Protein AF-A0A967ZRC2-F1 (afdb_monomer_lite)

Sequence (104 aa):
MSTTETRVVEANGRRYAWPDRPLVVVCIDGSEPGYEGSDGGGYMDRAIEAGVMPWLAGARSRGTWRVADCVVPTFTNPNNLSIVTGAPPAVHGICGNFFYDPET

Secondary structure (DSSP, 8-state):
-------EEEETTEEEEPPSS-------TT-PPP-TT-SS--HHHHHHHTTS-HHHHHHHHHS-----PPPSS--HHHHHHHHHHTS-HHHH--SSS----TT-

Foldseek 3Di:
DDDPPQDWDDAPNDIDTDDPDDDDDDDDPPQDCDDPPPPPDHPPVVCVVVVNCVVVVVCVVVHDDDDDDADPVSDPFQRVCCVVRVHGCVRVVPRDDDDDDPVD

Radius of gyration: 18.54 Å; chains: 1; bounding box: 47×40×50 Å

pLDDT: mean 92.47, std 10.26, range [45.16, 98.56]

Structure (mmCIF, N/CA/C/O backbone):
data_AF-A0A967ZRC2-F1
#
_entry.id   AF-A0A967ZRC2-F1
#
loop_
_atom_site.group_PDB
_atom_site.id
_atom_site.type_symbol
_atom_site.label_atom_id
_atom_site.label_alt_id
_atom_site.label_comp_id
_atom_site.label_asym_id
_atom_site.label_entity_id
_atom_site.label_seq_id
_atom_site.pdbx_PDB_ins_code
_atom_site.Cartn_x
_atom_site.Cartn_y
_atom_site.Cartn_z
_atom_site.occupancy
_atom_site.B_iso_or_equiv
_atom_site.auth_seq_id
_atom_site.auth_comp_id
_atom_site.auth_asym_id
_atom_site.auth_atom_id
_atom_site.pdbx_PDB_model_num
ATOM 1 N N . MET A 1 1 ? -32.484 -24.569 -4.415 1.00 45.16 1 MET A N 1
ATOM 2 C CA . MET A 1 1 ? -31.359 -23.682 -4.777 1.00 45.16 1 MET A CA 1
ATOM 3 C C . MET A 1 1 ? -30.925 -22.982 -3.504 1.00 45.16 1 MET A C 1
ATOM 5 O O . MET A 1 1 ? -31.701 -22.199 -2.981 1.00 45.16 1 MET A O 1
ATOM 9 N N . SER A 1 2 ? -29.777 -23.360 -2.941 1.00 47.59 2 SER A N 1
ATOM 10 C CA . SER A 1 2 ? -29.245 -22.711 -1.738 1.00 47.59 2 SER A CA 1
ATOM 11 C C . SER A 1 2 ? -28.600 -21.401 -2.169 1.00 47.59 2 SER A C 1
ATOM 13 O O . SER A 1 2 ? -27.622 -21.421 -2.910 1.00 47.59 2 SER A O 1
ATOM 15 N N . THR A 1 3 ? -29.170 -20.270 -1.771 1.00 51.78 3 THR A N 1
ATOM 16 C CA . THR A 1 3 ? -28.526 -18.963 -1.901 1.00 51.78 3 THR A CA 1
ATOM 17 C C . THR A 1 3 ? -27.328 -18.952 -0.963 1.00 51.78 3 THR A C 1
ATOM 19 O O . THR A 1 3 ? -27.502 -18.920 0.253 1.00 51.78 3 THR A O 1
ATOM 22 N N . THR A 1 4 ? -26.116 -19.052 -1.500 1.00 63.19 4 THR A N 1
ATOM 23 C CA . THR A 1 4 ? -24.904 -18.836 -0.708 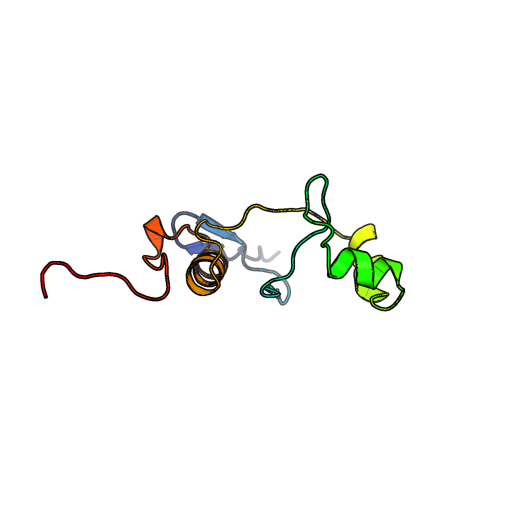1.00 63.19 4 THR A CA 1
ATOM 24 C C . THR A 1 4 ? -24.921 -17.379 -0.262 1.00 63.19 4 THR A C 1
ATOM 26 O O . THR A 1 4 ? -24.761 -16.484 -1.090 1.00 63.19 4 THR A O 1
ATOM 29 N N . GLU A 1 5 ? -25.191 -17.125 1.019 1.00 67.00 5 GLU A N 1
ATOM 30 C CA . GLU A 1 5 ? -25.055 -15.784 1.584 1.00 67.00 5 GLU A CA 1
ATOM 31 C C . GLU A 1 5 ? -23.628 -15.295 1.336 1.00 67.00 5 GLU A C 1
ATOM 33 O O . GLU A 1 5 ? -22.651 -15.922 1.753 1.00 67.00 5 GLU A O 1
ATOM 38 N N . THR A 1 6 ? -23.502 -14.177 0.623 1.00 76.19 6 THR A N 1
ATOM 39 C CA . THR A 1 6 ? -22.214 -13.522 0.428 1.00 76.19 6 THR A CA 1
ATOM 40 C C . THR A 1 6 ? -21.762 -12.982 1.775 1.00 76.19 6 THR A C 1
ATOM 42 O O . THR A 1 6 ? -22.268 -11.970 2.259 1.00 76.19 6 THR A O 1
ATOM 45 N N . ARG A 1 7 ? -20.814 -13.678 2.405 1.00 92.00 7 ARG A N 1
ATOM 46 C CA . ARG A 1 7 ? -20.205 -13.231 3.655 1.00 92.00 7 ARG A CA 1
ATOM 47 C C . ARG A 1 7 ? -19.537 -11.873 3.426 1.00 92.00 7 ARG A C 1
ATOM 49 O O . ARG A 1 7 ? -18.817 -11.678 2.450 1.00 92.00 7 ARG A O 1
ATOM 56 N N . VAL A 1 8 ? -19.772 -10.933 4.335 1.00 95.75 8 VAL A N 1
ATOM 57 C CA . VAL A 1 8 ? -19.173 -9.592 4.315 1.00 95.75 8 VAL A CA 1
ATOM 58 C C . VAL A 1 8 ? -18.354 -9.404 5.586 1.00 95.75 8 VAL A C 1
ATOM 60 O O . VAL A 1 8 ? -18.731 -9.892 6.651 1.00 95.75 8 VAL A O 1
ATOM 63 N N . VAL A 1 9 ? -17.228 -8.707 5.468 1.00 96.25 9 VAL A N 1
ATOM 64 C CA . VAL A 1 9 ? -16.417 -8.235 6.595 1.00 96.25 9 VAL A CA 1
ATOM 65 C C . VAL A 1 9 ? -16.483 -6.717 6.616 1.00 96.25 9 VAL A C 1
ATOM 67 O O . VAL A 1 9 ? -16.257 -6.078 5.590 1.00 96.25 9 VAL A O 1
ATOM 70 N N . GLU A 1 10 ? -16.782 -6.135 7.771 1.00 97.69 10 GLU A N 1
ATOM 71 C CA . GLU A 1 10 ? -16.747 -4.685 7.963 1.00 97.69 10 GLU A CA 1
ATOM 72 C C . GLU A 1 10 ? -15.548 -4.316 8.836 1.00 97.69 10 GLU A C 1
ATOM 74 O O . GLU A 1 10 ? -15.356 -4.890 9.907 1.00 97.69 10 GLU A O 1
ATOM 79 N N . ALA A 1 11 ? -14.723 -3.379 8.372 1.00 97.50 11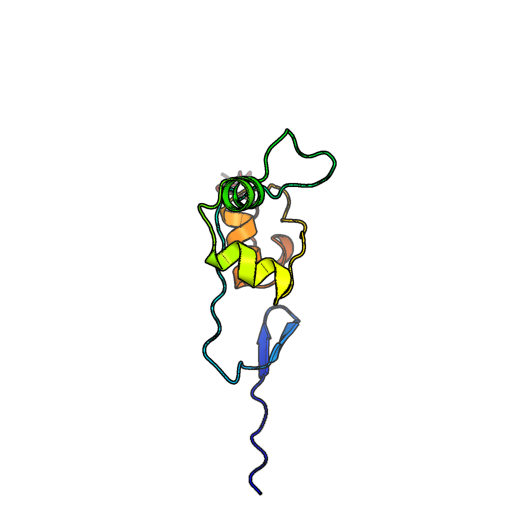 ALA A N 1
ATOM 80 C CA . ALA A 1 11 ? -13.573 -2.872 9.117 1.00 97.50 11 ALA A CA 1
ATOM 81 C C . ALA A 1 11 ? -13.278 -1.424 8.712 1.00 97.50 11 ALA A C 1
ATOM 83 O O . ALA A 1 11 ? -13.294 -1.096 7.526 1.00 97.50 11 ALA A O 1
ATOM 84 N N . ASN A 1 12 ? -13.009 -0.556 9.694 1.00 98.06 12 ASN A N 1
ATOM 85 C CA . ASN A 1 12 ? -12.645 0.856 9.492 1.00 98.06 12 ASN A CA 1
ATOM 86 C C . ASN A 1 12 ? -13.602 1.626 8.559 1.00 98.06 12 ASN A C 1
ATOM 88 O O . ASN A 1 12 ? -13.172 2.374 7.684 1.00 98.06 12 ASN A O 1
ATOM 92 N N . GLY A 1 13 ? -14.914 1.401 8.711 1.00 97.31 13 GLY A N 1
ATOM 93 C CA . GLY A 1 13 ? -15.948 2.048 7.892 1.00 97.31 13 GLY A CA 1
ATOM 94 C C . GLY A 1 13 ? -16.033 1.537 6.448 1.00 97.31 13 GLY A C 1
ATOM 95 O O . GLY A 1 13 ? -16.714 2.144 5.624 1.00 97.31 13 GLY A O 1
ATOM 96 N N . ARG A 1 14 ? -15.355 0.429 6.123 1.00 98.00 14 ARG A N 1
ATOM 97 C CA . ARG A 1 14 ? -15.346 -0.196 4.795 1.00 98.00 14 ARG A CA 1
ATOM 98 C C . ARG A 1 14 ? -15.960 -1.590 4.855 1.00 98.00 14 ARG A C 1
ATOM 100 O O . ARG A 1 14 ? -15.746 -2.332 5.811 1.00 98.00 14 ARG A O 1
ATOM 107 N N . ARG A 1 15 ? -16.699 -1.949 3.802 1.00 97.62 15 ARG A N 1
ATOM 108 C CA . ARG A 1 15 ? -17.284 -3.282 3.603 1.00 97.62 15 ARG A CA 1
ATOM 109 C C . ARG A 1 15 ? -16.460 -4.050 2.577 1.00 97.62 15 ARG A C 1
ATOM 111 O O . ARG A 1 15 ? -16.270 -3.571 1.461 1.00 97.62 15 ARG A O 1
ATOM 118 N N . TYR A 1 16 ? -16.008 -5.241 2.942 1.00 97.00 16 TYR A N 1
ATOM 119 C CA . TYR A 1 16 ? -15.228 -6.141 2.100 1.00 97.00 16 TYR A CA 1
ATOM 120 C C . TYR A 1 16 ? -16.040 -7.405 1.829 1.00 97.00 16 TYR A C 1
ATOM 122 O O . TYR A 1 16 ? -16.511 -8.060 2.761 1.00 97.00 16 TYR A O 1
ATOM 130 N N . ALA A 1 17 ? -16.211 -7.756 0.556 1.00 96.50 17 ALA A N 1
ATOM 131 C CA . ALA A 1 17 ? -16.785 -9.045 0.192 1.00 96.50 17 ALA A CA 1
ATOM 132 C C . ALA A 1 17 ? -15.801 -10.160 0.564 1.00 96.50 17 ALA A C 1
ATOM 134 O O . ALA A 1 17 ? -14.606 -10.060 0.273 1.00 96.50 17 ALA A 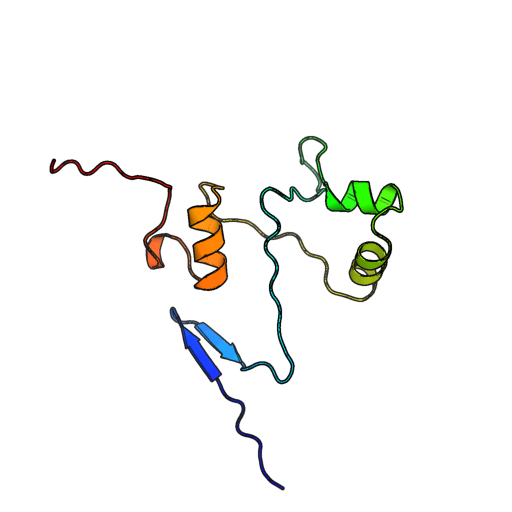O 1
ATOM 135 N N . TRP A 1 18 ? -16.295 -11.216 1.208 1.00 95.50 18 TRP A N 1
ATOM 136 C CA . TRP A 1 18 ? -15.482 -12.395 1.466 1.00 95.50 18 TRP A CA 1
ATOM 137 C C . TRP A 1 18 ? -15.074 -13.033 0.132 1.00 95.50 18 TRP A C 1
ATOM 139 O O . TRP A 1 18 ? -15.925 -13.187 -0.743 1.00 95.50 18 TRP A O 1
ATOM 149 N N . PRO A 1 19 ? -13.795 -13.390 -0.061 1.00 95.06 19 PRO A N 1
ATOM 150 C CA . PRO A 1 19 ? -13.351 -13.917 -1.340 1.00 95.06 19 PRO A CA 1
ATOM 151 C C . PRO A 1 19 ? -13.793 -15.381 -1.520 1.00 95.06 19 PRO A C 1
ATOM 153 O O . PRO A 1 19 ? -13.607 -16.209 -0.631 1.00 95.06 19 PRO A O 1
ATOM 156 N N . ASP A 1 20 ? -14.310 -15.723 -2.704 1.00 93.88 20 ASP A N 1
ATOM 157 C CA . ASP A 1 20 ? -14.740 -17.096 -3.056 1.00 93.88 20 ASP A CA 1
ATOM 158 C C . ASP A 1 20 ? -13.569 -18.056 -3.349 1.00 93.88 20 ASP A C 1
ATOM 160 O O . ASP A 1 20 ? -13.749 -19.248 -3.594 1.00 93.88 20 ASP A O 1
ATOM 164 N N . ARG A 1 21 ? -12.344 -17.528 -3.356 1.00 96.06 21 ARG A N 1
ATOM 165 C CA . ARG A 1 21 ? -11.081 -18.244 -3.568 1.00 96.06 21 ARG A CA 1
ATOM 166 C C . ARG A 1 21 ? -10.006 -17.655 -2.657 1.00 96.06 21 ARG A C 1
ATOM 168 O O . ARG A 1 21 ? -10.141 -16.496 -2.268 1.00 96.06 21 ARG A O 1
ATOM 175 N N . PRO A 1 22 ? -8.923 -18.387 -2.348 1.00 97.38 22 PRO A N 1
ATOM 176 C CA . PRO A 1 22 ? -7.804 -17.818 -1.608 1.00 97.38 22 PRO A CA 1
ATOM 177 C C . PRO A 1 22 ? -7.309 -16.520 -2.259 1.00 97.38 22 PRO A C 1
ATOM 179 O O . PRO A 1 22 ? -7.013 -16.489 -3.455 1.00 97.38 22 PRO A O 1
ATOM 182 N N . LEU A 1 23 ? -7.253 -15.449 -1.468 1.00 97.12 23 LEU A N 1
ATOM 183 C CA . LEU A 1 23 ? -6.809 -14.125 -1.890 1.00 97.12 23 LEU A CA 1
ATOM 184 C C . LEU A 1 23 ? -5.471 -13.825 -1.221 1.00 97.12 23 LEU A C 1
ATOM 186 O O . LEU A 1 23 ? -5.336 -13.971 -0.008 1.00 97.12 23 LEU A O 1
ATOM 190 N N . VAL A 1 24 ? -4.494 -13.396 -2.018 1.00 97.94 24 VAL A N 1
ATOM 191 C CA . VAL A 1 24 ? -3.163 -13.007 -1.545 1.00 97.94 24 VAL A CA 1
ATOM 192 C C . VAL A 1 24 ? -2.907 -11.561 -1.946 1.00 97.94 24 VAL A C 1
ATOM 194 O O . VAL A 1 24 ? -3.107 -11.192 -3.102 1.00 97.94 24 VAL A O 1
ATOM 197 N N . VAL A 1 25 ? -2.450 -10.760 -0.986 1.00 98.00 25 VAL A N 1
ATOM 198 C CA . VAL A 1 25 ? -1.945 -9.401 -1.203 1.00 98.00 25 VAL A CA 1
ATOM 199 C C . VAL A 1 25 ? -0.455 -9.413 -0.891 1.00 98.00 25 VAL A C 1
ATOM 201 O O . VAL A 1 25 ? -0.049 -9.945 0.139 1.00 98.00 25 VAL A O 1
ATOM 204 N N . VAL A 1 26 ? 0.355 -8.841 -1.781 1.00 97.69 26 VAL A N 1
ATOM 205 C CA . VAL A 1 26 ? 1.808 -8.742 -1.613 1.00 97.69 26 VAL A CA 1
ATOM 206 C C . VAL A 1 26 ? 2.192 -7.269 -1.619 1.00 97.69 26 VAL A C 1
ATOM 208 O O . VAL A 1 26 ? 1.909 -6.565 -2.585 1.00 97.69 26 VAL A O 1
ATOM 211 N N . CYS A 1 27 ? 2.841 -6.813 -0.550 1.00 97.50 27 CYS A N 1
ATOM 212 C CA . CYS A 1 27 ? 3.544 -5.537 -0.522 1.00 97.50 27 CYS A CA 1
ATOM 213 C C . CYS A 1 27 ? 5.028 -5.811 -0.787 1.00 97.50 27 CYS A C 1
ATOM 215 O O . CYS A 1 27 ? 5.647 -6.588 -0.061 1.00 97.50 27 CYS A O 1
ATOM 217 N N . ILE A 1 28 ? 5.579 -5.214 -1.844 1.00 96.69 28 ILE A N 1
ATOM 218 C CA . ILE A 1 28 ? 7.010 -5.276 -2.149 1.00 96.69 28 ILE A CA 1
ATOM 219 C C . ILE A 1 28 ? 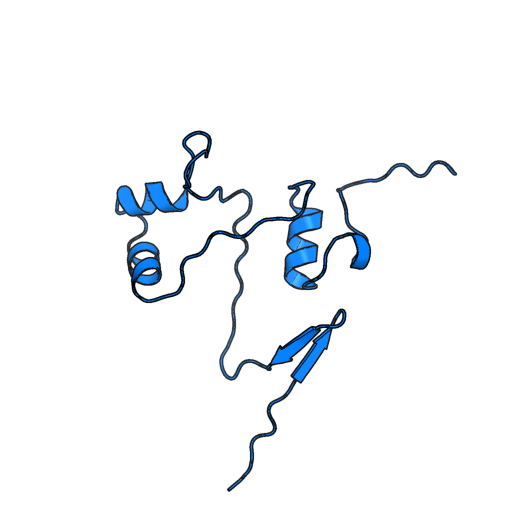7.605 -3.951 -1.675 1.00 96.69 28 ILE A C 1
ATOM 221 O O . ILE A 1 28 ? 7.386 -2.916 -2.305 1.00 96.69 28 ILE A O 1
ATOM 225 N N . ASP A 1 29 ? 8.292 -3.971 -0.535 1.00 95.88 29 ASP A N 1
ATOM 226 C CA . ASP A 1 29 ? 8.821 -2.751 0.081 1.00 95.88 29 ASP A CA 1
ATOM 227 C C . ASP A 1 29 ? 9.844 -2.063 -0.841 1.00 95.88 29 ASP A C 1
ATOM 229 O O . ASP A 1 29 ? 10.625 -2.731 -1.523 1.00 95.88 29 ASP A O 1
ATOM 233 N N . GLY A 1 30 ? 9.798 -0.733 -0.911 1.00 92.62 30 GLY A N 1
ATOM 234 C CA . GLY A 1 30 ? 10.670 0.065 -1.780 1.00 92.62 30 GLY A CA 1
ATOM 235 C C . GLY A 1 30 ? 10.528 -0.198 -3.288 1.00 92.62 30 GLY A C 1
ATOM 236 O O . GLY A 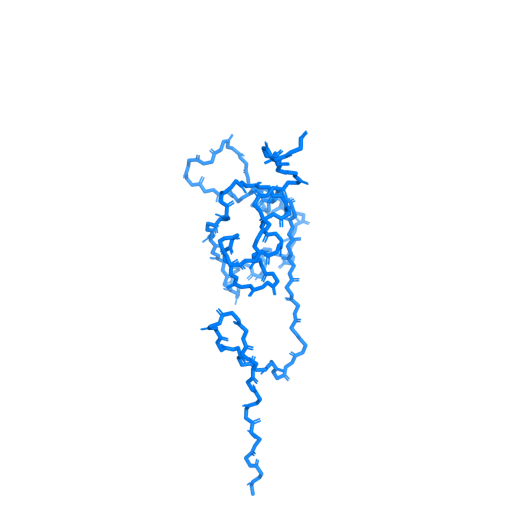1 30 ? 11.434 0.140 -4.048 1.00 92.62 30 GLY A O 1
ATOM 237 N N . SER A 1 31 ? 9.426 -0.805 -3.747 1.00 92.88 31 SER A N 1
ATOM 238 C CA . SER A 1 31 ? 9.213 -1.113 -5.170 1.00 92.88 31 SER A CA 1
ATOM 239 C C . SER A 1 31 ? 8.751 0.096 -5.986 1.00 92.88 31 SER A C 1
ATOM 241 O O . SER A 1 31 ? 7.599 0.204 -6.399 1.00 92.88 31 SER A O 1
ATOM 243 N N . GLU A 1 32 ? 9.679 1.013 -6.234 1.00 91.69 32 GLU A N 1
ATOM 244 C CA . GLU A 1 32 ? 9.424 2.202 -7.042 1.00 91.69 32 GLU A CA 1
ATOM 245 C C . GLU A 1 32 ? 8.862 1.840 -8.439 1.00 91.69 32 GLU A C 1
ATOM 247 O O . GLU A 1 32 ? 9.496 1.062 -9.171 1.00 91.69 32 GLU A O 1
ATOM 252 N N . PRO A 1 33 ? 7.688 2.380 -8.824 1.00 89.25 33 PRO A N 1
ATOM 253 C CA . PRO A 1 33 ? 7.120 2.186 -10.153 1.00 89.25 33 PRO A CA 1
ATOM 254 C C . PRO A 1 33 ? 7.786 3.094 -11.193 1.00 89.25 33 PRO A C 1
ATOM 256 O O . PRO A 1 33 ? 8.136 4.234 -10.902 1.00 89.25 33 PRO A O 1
ATOM 259 N N . GLY A 1 34 ? 7.903 2.623 -12.438 1.00 86.44 34 GLY A N 1
ATOM 260 C CA . GLY A 1 34 ? 8.291 3.484 -13.552 1.00 86.44 34 GLY A CA 1
ATOM 261 C C . GLY A 1 34 ? 7.096 4.318 -14.016 1.00 86.44 34 GLY A C 1
ATOM 262 O O . GLY A 1 34 ? 6.090 3.764 -14.465 1.00 86.44 34 GLY A O 1
ATOM 263 N N . TYR A 1 35 ? 7.186 5.645 -13.926 1.00 79.25 35 TYR A N 1
ATOM 264 C CA . TYR A 1 35 ? 6.191 6.573 -14.475 1.00 79.25 35 TYR A CA 1
ATOM 265 C C . TYR A 1 35 ? 6.839 7.896 -14.904 1.00 79.25 35 TYR A C 1
ATOM 267 O O . TYR A 1 35 ? 7.998 8.170 -14.596 1.00 79.25 35 TYR A O 1
ATOM 275 N N . GLU A 1 36 ? 6.101 8.713 -15.658 1.00 76.75 36 GLU A N 1
ATOM 276 C CA . GLU A 1 36 ? 6.573 10.024 -16.111 1.00 76.75 36 GLU A CA 1
ATOM 277 C C . GLU A 1 36 ? 6.895 10.929 -14.910 1.00 76.75 36 GLU A C 1
ATOM 279 O O . GLU A 1 36 ? 6.020 11.239 -14.105 1.00 76.75 36 GLU A O 1
ATOM 284 N N . GLY A 1 37 ? 8.161 11.335 -14.786 1.00 75.38 37 GLY A N 1
ATOM 285 C CA . GLY A 1 37 ? 8.655 12.119 -13.651 1.00 75.38 37 GLY A CA 1
ATOM 286 C C . GLY A 1 37 ? 9.297 11.306 -12.521 1.00 75.38 37 GLY A C 1
ATOM 287 O O . GLY A 1 37 ? 9.693 11.912 -11.528 1.00 75.38 37 GLY A O 1
ATOM 288 N N . SER A 1 38 ? 9.436 9.979 -12.654 1.00 78.88 38 SER A N 1
ATOM 289 C CA . SER A 1 38 ? 10.305 9.203 -11.756 1.00 78.88 38 SER A CA 1
ATOM 290 C C . SER A 1 38 ? 11.785 9.552 -11.980 1.00 78.88 38 SER A C 1
ATOM 292 O O . SER A 1 38 ? 12.164 10.072 -13.035 1.00 78.88 38 SER A O 1
ATOM 294 N N . ASP A 1 39 ? 12.648 9.264 -11.006 1.00 81.62 39 ASP A N 1
ATOM 295 C CA . ASP A 1 39 ? 14.084 9.602 -11.034 1.00 81.62 39 ASP A CA 1
ATOM 296 C C . ASP A 1 39 ? 14.929 8.669 -11.932 1.00 81.62 39 ASP A C 1
ATOM 298 O O . ASP A 1 39 ? 16.159 8.639 -11.862 1.00 81.62 39 ASP A O 1
ATOM 302 N N . GLY A 1 40 ? 14.264 7.919 -12.815 1.00 76.12 40 GLY A N 1
ATOM 303 C CA . GLY A 1 40 ? 14.861 6.855 -13.614 1.00 76.12 40 GLY A CA 1
ATOM 304 C C . GLY A 1 40 ? 14.637 5.450 -13.051 1.00 76.12 40 GLY A C 1
ATOM 305 O O . GLY A 1 40 ? 15.109 4.501 -13.689 1.00 76.12 40 GLY A O 1
ATOM 306 N N . GLY A 1 41 ? 13.902 5.315 -11.937 1.00 80.12 41 GLY A N 1
ATOM 307 C CA . GLY A 1 41 ? 13.518 4.052 -11.305 1.00 80.12 41 GLY A CA 1
ATOM 308 C C . GLY A 1 41 ? 12.642 3.104 -12.142 1.00 80.12 41 GLY A C 1
ATOM 309 O O . GLY A 1 41 ? 12.788 2.964 -13.362 1.00 80.12 41 GLY A O 1
ATOM 310 N N . GLY A 1 42 ? 11.741 2.382 -11.470 1.00 90.75 42 GLY A N 1
ATOM 311 C CA . GLY A 1 42 ? 10.895 1.359 -12.096 1.00 90.75 42 GLY A CA 1
ATOM 312 C C . GLY A 1 42 ? 11.479 -0.048 -12.036 1.00 90.75 42 GLY A C 1
ATOM 313 O O . GLY A 1 42 ? 11.660 -0.696 -13.066 1.00 90.75 42 GLY A O 1
ATOM 314 N N . TYR A 1 43 ? 11.753 -0.553 -10.829 1.00 94.06 43 TYR A N 1
ATOM 315 C CA . TYR A 1 43 ? 12.370 -1.873 -10.620 1.00 94.06 43 TYR A CA 1
ATOM 316 C C . TYR A 1 43 ? 11.697 -2.992 -11.426 1.00 94.06 43 TYR A C 1
ATOM 318 O O . TYR A 1 43 ? 12.365 -3.759 -12.121 1.00 94.06 43 TYR A O 1
ATOM 326 N N . MET A 1 44 ? 10.366 -3.080 -11.354 1.00 94.44 44 MET A N 1
ATOM 327 C CA . MET A 1 44 ? 9.613 -4.124 -12.051 1.00 94.44 44 MET A CA 1
ATOM 328 C C . MET A 1 44 ? 9.568 -3.892 -13.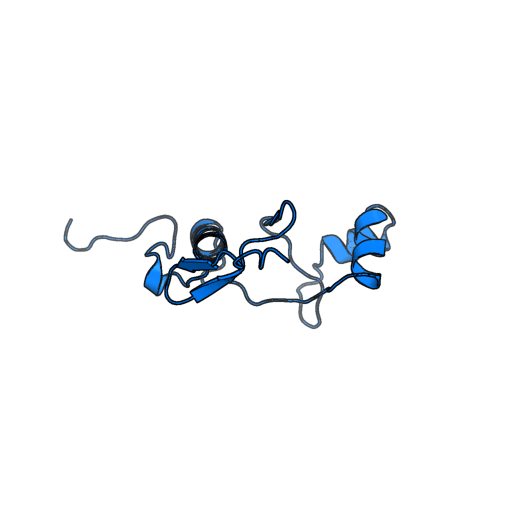563 1.00 94.44 44 MET A C 1
ATOM 330 O O . MET A 1 44 ? 9.677 -4.852 -14.322 1.00 94.44 44 MET A O 1
ATOM 334 N N . ASP A 1 45 ? 9.442 -2.641 -14.010 1.00 92.56 45 ASP A N 1
ATOM 335 C CA . ASP A 1 45 ? 9.447 -2.290 -15.432 1.00 92.56 45 ASP A CA 1
ATOM 336 C C . ASP A 1 45 ? 10.773 -2.693 -16.090 1.00 92.56 45 ASP A C 1
ATOM 338 O O . ASP A 1 45 ? 10.773 -3.433 -17.074 1.00 92.56 45 ASP A O 1
ATOM 342 N N . ARG A 1 46 ? 11.906 -2.332 -15.475 1.00 93.50 46 ARG A N 1
ATOM 343 C CA . ARG A 1 46 ? 13.252 -2.690 -15.956 1.00 93.50 46 ARG A CA 1
ATOM 344 C C . ARG A 1 46 ? 13.487 -4.195 -15.975 1.00 93.50 46 ARG A C 1
ATOM 346 O O . ARG A 1 46 ? 14.070 -4.725 -16.917 1.00 93.50 46 ARG A O 1
ATOM 353 N N . ALA A 1 47 ? 13.031 -4.906 -14.949 1.00 95.31 47 ALA A N 1
ATOM 354 C CA . ALA A 1 47 ? 13.185 -6.354 -14.874 1.00 95.31 47 ALA A CA 1
ATOM 355 C C . ALA A 1 47 ? 12.308 -7.092 -15.910 1.00 95.31 47 ALA A C 1
ATOM 357 O O . ALA A 1 47 ? 12.700 -8.143 -16.428 1.00 95.31 47 ALA A O 1
ATOM 358 N N . ILE A 1 48 ? 11.144 -6.535 -16.259 1.00 95.56 48 ILE A N 1
ATOM 359 C CA . ILE A 1 48 ? 10.326 -7.010 -17.382 1.00 95.56 48 ILE A CA 1
ATOM 360 C C . ILE A 1 48 ? 11.036 -6.742 -18.716 1.00 95.56 48 ILE A C 1
ATOM 362 O O . ILE A 1 48 ? 11.138 -7.661 -19.527 1.00 95.56 48 ILE A O 1
ATOM 366 N N . GLU A 1 49 ? 11.555 -5.529 -18.931 1.00 94.31 49 GLU A N 1
ATOM 367 C CA . GLU A 1 49 ? 12.304 -5.149 -20.143 1.00 94.31 49 GLU A CA 1
ATOM 368 C C . GLU A 1 49 ? 13.542 -6.028 -20.357 1.00 94.31 49 GLU A C 1
ATOM 370 O O . GLU A 1 49 ? 13.814 -6.462 -21.475 1.00 94.31 49 GLU A O 1
ATOM 375 N N . ALA A 1 50 ? 14.252 -6.362 -19.278 1.00 97.00 50 ALA A N 1
ATOM 376 C CA . ALA A 1 50 ? 15.400 -7.265 -19.298 1.00 97.00 50 ALA A CA 1
ATOM 377 C C . ALA A 1 50 ? 15.023 -8.747 -19.506 1.00 97.00 50 ALA A C 1
ATOM 379 O O . ALA A 1 50 ? 15.904 -9.603 -19.579 1.00 97.00 50 ALA A O 1
ATOM 380 N N . GLY A 1 51 ? 13.730 -9.083 -19.574 1.00 97.44 51 GLY A N 1
ATOM 381 C CA . GLY A 1 51 ? 13.252 -10.448 -19.800 1.00 97.44 51 GLY A CA 1
ATOM 382 C C . GLY A 1 51 ? 13.368 -11.383 -18.592 1.00 97.44 51 GLY A C 1
ATOM 383 O O . GLY A 1 51 ? 13.152 -12.586 -18.736 1.00 97.44 51 GLY A O 1
ATOM 384 N N . VAL A 1 52 ? 13.669 -10.864 -17.395 1.00 98.25 52 VAL A N 1
ATOM 385 C CA . VAL A 1 52 ? 13.884 -11.678 -16.181 1.00 98.25 52 VAL A CA 1
ATOM 386 C C . VAL A 1 52 ? 12.630 -11.836 -15.311 1.00 98.25 52 VAL A C 1
ATOM 388 O O . VAL A 1 52 ? 12.650 -12.573 -14.329 1.00 98.25 52 VAL A O 1
ATOM 391 N N . MET A 1 53 ? 11.508 -11.207 -15.685 1.00 97.50 53 MET A N 1
ATOM 392 C CA . MET A 1 53 ? 10.199 -11.375 -15.027 1.00 97.50 53 MET A CA 1
ATOM 393 C C . MET A 1 53 ? 9.083 -11.809 -16.002 1.00 97.50 53 MET A C 1
ATOM 395 O O . MET A 1 53 ? 8.071 -11.115 -16.137 1.00 97.50 53 MET A O 1
ATOM 399 N N . PRO A 1 54 ? 9.204 -12.973 -16.673 1.00 96.75 54 PRO A N 1
ATOM 400 C CA . PRO A 1 54 ? 8.265 -13.391 -17.722 1.00 96.75 54 PRO A CA 1
ATOM 401 C C . PRO A 1 54 ? 6.827 -13.584 -17.216 1.00 96.75 54 PRO A C 1
ATOM 403 O O . PRO A 1 54 ? 5.865 -13.283 -17.924 1.00 96.75 54 PRO A O 1
ATOM 406 N N . TRP A 1 55 ? 6.658 -14.045 -15.971 1.00 97.19 55 TRP A N 1
ATOM 407 C CA . TRP A 1 55 ? 5.330 -14.178 -15.372 1.00 97.19 55 TRP A CA 1
ATOM 408 C C . TRP A 1 55 ? 4.662 -12.814 -15.162 1.00 97.19 55 TRP A C 1
ATOM 410 O O . TRP A 1 55 ? 3.512 -12.636 -15.565 1.00 97.19 55 TRP A O 1
ATOM 420 N N . LEU A 1 56 ? 5.388 -11.840 -14.595 1.00 96.19 56 LEU A N 1
ATOM 421 C CA . LEU A 1 56 ? 4.853 -10.503 -14.327 1.00 96.19 56 LEU A CA 1
ATOM 422 C C . LEU A 1 56 ? 4.566 -9.748 -15.630 1.00 96.19 56 LEU A C 1
ATOM 424 O O . LEU A 1 56 ? 3.530 -9.097 -15.735 1.00 96.19 56 LEU A O 1
ATOM 428 N N . ALA A 1 57 ? 5.414 -9.912 -16.651 1.00 96.00 57 ALA A N 1
ATOM 429 C CA . ALA A 1 57 ? 5.171 -9.387 -17.994 1.00 96.00 57 ALA A CA 1
ATOM 430 C C . ALA A 1 57 ? 3.826 -9.879 -18.565 1.00 96.00 57 ALA A C 1
ATOM 432 O O . ALA A 1 57 ? 3.023 -9.094 -19.070 1.00 96.00 57 ALA A O 1
ATOM 433 N N . GLY A 1 58 ? 3.537 -11.178 -18.424 1.00 96.88 58 GLY A N 1
ATOM 434 C CA . GLY A 1 58 ? 2.252 -11.755 -18.821 1.00 96.88 58 GLY A CA 1
ATOM 435 C C . GLY A 1 58 ? 1.076 -11.318 -17.938 1.00 96.88 58 GLY A C 1
ATOM 436 O O . GLY A 1 58 ? -0.034 -11.138 -18.436 1.00 96.88 58 GLY A O 1
ATOM 437 N N . ALA A 1 59 ? 1.294 -11.147 -16.633 1.00 95.44 59 ALA A N 1
ATOM 438 C CA . ALA A 1 59 ? 0.269 -10.671 -15.706 1.00 95.44 59 ALA A CA 1
ATOM 439 C C . ALA A 1 59 ? -0.115 -9.208 -15.980 1.00 95.44 59 ALA A C 1
ATOM 441 O O . ALA A 1 59 ? -1.297 -8.875 -15.928 1.00 95.44 59 ALA A O 1
ATOM 442 N N . ARG A 1 60 ? 0.850 -8.358 -16.350 1.00 92.69 60 ARG A N 1
ATOM 443 C CA . ARG A 1 60 ? 0.626 -6.953 -16.719 1.00 92.69 60 ARG A CA 1
ATOM 444 C C . ARG A 1 60 ? -0.330 -6.802 -17.905 1.00 92.69 60 ARG A C 1
ATOM 446 O O . ARG A 1 60 ? -1.144 -5.886 -17.894 1.00 92.69 60 ARG A O 1
ATOM 453 N N . SER A 1 61 ? -0.253 -7.685 -18.905 1.00 92.06 61 SER A N 1
ATOM 454 C CA . SER A 1 61 ? -1.102 -7.612 -20.105 1.00 92.06 61 SER A CA 1
ATOM 455 C C . SER A 1 61 ? -2.479 -8.261 -19.941 1.00 92.06 61 SER A C 1
ATOM 457 O O . SER A 1 61 ? -3.444 -7.792 -20.538 1.00 92.06 61 SER A O 1
ATOM 459 N N . ARG A 1 62 ? -2.590 -9.333 -19.144 1.00 96.69 62 ARG A N 1
ATOM 460 C CA . ARG A 1 62 ? -3.860 -10.060 -18.930 1.00 96.69 62 ARG A CA 1
ATOM 461 C C . ARG A 1 62 ? -4.642 -9.609 -17.697 1.00 96.69 62 ARG A C 1
ATOM 463 O O . ARG A 1 62 ? -5.808 -9.964 -17.555 1.00 96.69 62 ARG A O 1
ATOM 470 N N . GLY A 1 63 ? -3.980 -8.919 -16.775 1.00 94.94 63 GLY A N 1
ATOM 471 C CA . GLY A 1 63 ? -4.529 -8.469 -15.503 1.00 94.94 63 GLY A CA 1
ATOM 472 C C . GLY A 1 63 ? -4.792 -6.966 -15.472 1.00 94.94 63 GLY A C 1
ATOM 473 O O . GLY A 1 63 ? -5.007 -6.319 -16.492 1.00 94.94 63 GLY A O 1
ATOM 474 N N . THR A 1 64 ? -4.783 -6.405 -14.264 1.00 95.50 64 THR A N 1
ATOM 475 C CA . THR A 1 64 ? -4.896 -4.960 -14.034 1.00 95.50 64 THR A CA 1
ATOM 476 C C . THR A 1 64 ? -3.562 -4.427 -13.528 1.00 95.50 64 THR A C 1
ATOM 478 O O . THR A 1 64 ? -3.038 -4.928 -12.538 1.00 95.50 64 THR A O 1
ATOM 481 N N . TRP A 1 65 ? -3.029 -3.405 -14.198 1.00 92.81 65 TRP A N 1
ATOM 482 C CA . TRP A 1 65 ? -1.775 -2.737 -13.841 1.00 92.81 65 TRP A CA 1
ATOM 483 C C . TRP A 1 65 ? -2.028 -1.247 -13.629 1.00 92.81 65 TRP A C 1
ATOM 485 O O . TRP A 1 65 ? -2.469 -0.566 -14.560 1.00 92.81 65 TRP A O 1
ATOM 495 N N . ARG A 1 66 ? -1.818 -0.743 -12.412 1.00 91.94 66 ARG A N 1
ATOM 496 C CA . ARG A 1 66 ? -2.088 0.650 -12.029 1.00 91.94 66 ARG A CA 1
ATOM 497 C C . ARG A 1 66 ? -1.032 1.134 -11.041 1.00 91.94 66 ARG A C 1
ATOM 499 O O . ARG A 1 66 ? -0.501 0.335 -10.279 1.00 91.94 66 ARG A O 1
ATOM 506 N N . VAL A 1 67 ? -0.787 2.439 -11.058 1.00 91.19 67 VAL A N 1
ATOM 507 C CA . VAL A 1 67 ? -0.023 3.147 -10.025 1.00 91.19 67 VAL A CA 1
ATOM 508 C C . VAL A 1 67 ? -1.013 3.662 -8.980 1.00 91.19 67 VAL A C 1
ATOM 510 O O . VAL A 1 67 ? -2.139 4.025 -9.329 1.00 91.19 67 VAL A O 1
ATOM 513 N N . ALA A 1 68 ? -0.614 3.646 -7.713 1.00 92.31 68 ALA A N 1
ATOM 514 C CA . ALA A 1 68 ? -1.401 4.150 -6.596 1.00 92.31 68 ALA A CA 1
ATOM 515 C C . ALA A 1 68 ? -0.515 4.996 -5.681 1.00 92.31 68 ALA A C 1
ATOM 517 O O . ALA A 1 68 ? 0.668 4.693 -5.520 1.00 92.31 68 ALA A O 1
ATOM 518 N N . ASP A 1 69 ? -1.107 6.015 -5.066 1.00 94.56 69 ASP A N 1
ATOM 519 C CA . ASP A 1 69 ? -0.417 6.844 -4.086 1.00 94.56 69 ASP A CA 1
ATOM 520 C C . ASP A 1 69 ? -0.283 6.097 -2.759 1.00 94.56 69 ASP A C 1
ATOM 522 O O . ASP A 1 69 ? -1.229 5.471 -2.265 1.00 94.56 69 ASP A O 1
ATOM 526 N N . CYS A 1 70 ? 0.909 6.171 -2.176 1.00 95.44 70 CYS A N 1
ATOM 527 C CA . CYS A 1 70 ? 1.173 5.679 -0.836 1.00 95.44 70 CYS A CA 1
ATOM 528 C C . CYS A 1 70 ? 0.865 6.765 0.209 1.00 95.44 70 CYS A C 1
ATOM 530 O O . CYS A 1 70 ? 0.608 7.930 -0.102 1.00 95.44 70 CYS A O 1
ATOM 532 N N . VAL A 1 71 ? 0.868 6.381 1.479 1.00 97.75 71 VAL A N 1
ATOM 533 C CA . VAL A 1 71 ? 0.751 7.321 2.593 1.00 97.75 71 VAL A CA 1
ATOM 534 C C . VAL A 1 71 ? 2.042 8.118 2.742 1.00 97.75 71 VAL A C 1
ATOM 536 O O . VAL A 1 71 ? 3.135 7.559 2.668 1.00 97.75 71 VAL A O 1
ATOM 539 N N . VAL A 1 72 ? 1.896 9.412 3.041 1.00 96.81 72 VAL A N 1
ATOM 540 C CA . VAL A 1 72 ? 2.985 10.295 3.478 1.00 96.81 72 VAL A CA 1
ATOM 541 C C . VAL A 1 72 ? 2.948 10.420 5.011 1.00 96.81 72 VAL A C 1
ATOM 543 O O . VAL A 1 72 ? 1.881 10.713 5.556 1.00 96.81 72 VAL A O 1
ATOM 546 N N . PRO A 1 73 ? 4.076 10.225 5.725 1.00 96.25 73 PRO A N 1
ATOM 547 C CA . PRO A 1 73 ? 5.416 9.923 5.210 1.00 96.25 73 PRO A CA 1
ATOM 548 C C . PRO A 1 73 ? 5.512 8.514 4.612 1.00 96.25 73 PRO A C 1
ATOM 550 O O . PRO A 1 73 ? 4.915 7.570 5.131 1.00 96.25 73 PRO A O 1
ATOM 553 N N . THR A 1 74 ? 6.297 8.374 3.538 1.00 94.88 74 THR A N 1
ATOM 554 C CA . THR A 1 74 ? 6.444 7.143 2.738 1.00 94.88 74 THR A CA 1
ATOM 555 C C . THR A 1 74 ? 7.333 6.103 3.430 1.00 94.88 74 THR A C 1
ATOM 557 O O . THR A 1 74 ? 8.261 5.552 2.844 1.00 94.88 74 THR A O 1
ATOM 560 N N . PHE A 1 75 ? 7.081 5.872 4.718 1.00 97.00 75 PHE A N 1
ATOM 561 C CA . PHE A 1 75 ? 7.766 4.888 5.544 1.00 97.00 75 PHE A CA 1
ATOM 562 C C . PHE A 1 75 ? 7.032 3.547 5.526 1.00 97.00 75 PHE A C 1
ATOM 564 O O . PHE A 1 75 ? 5.807 3.493 5.370 1.00 97.00 75 PHE A O 1
ATOM 571 N N . THR A 1 76 ? 7.783 2.472 5.770 1.00 97.12 76 THR A N 1
ATOM 572 C CA . THR A 1 76 ? 7.283 1.094 5.811 1.00 97.12 76 THR A CA 1
ATOM 573 C C . THR A 1 76 ? 6.148 0.913 6.822 1.00 97.12 76 THR A C 1
ATOM 575 O O . THR A 1 76 ? 5.086 0.411 6.464 1.00 97.12 76 THR A O 1
ATOM 578 N N . ASN A 1 77 ? 6.325 1.343 8.079 1.00 97.88 77 ASN A N 1
ATOM 579 C CA . ASN A 1 77 ? 5.342 1.095 9.144 1.00 97.88 77 ASN A CA 1
ATOM 580 C C . ASN A 1 77 ? 3.972 1.753 8.878 1.00 97.88 77 ASN A C 1
ATOM 582 O O . ASN A 1 77 ? 2.967 1.036 8.924 1.00 97.88 77 ASN A O 1
ATOM 586 N N . PRO A 1 78 ? 3.893 3.064 8.558 1.00 97.94 78 PRO A N 1
ATOM 587 C CA . PRO A 1 78 ? 2.629 3.698 8.193 1.00 97.94 78 PRO A CA 1
ATOM 588 C C . PRO A 1 78 ? 1.944 3.007 7.018 1.00 97.94 78 PRO A C 1
ATOM 590 O O . PRO A 1 78 ? 0.773 2.653 7.120 1.00 97.94 78 PRO A O 1
ATOM 593 N N . ASN A 1 79 ? 2.681 2.739 5.936 1.00 98.44 79 ASN A N 1
ATOM 594 C CA . ASN A 1 79 ? 2.112 2.167 4.718 1.00 98.44 79 ASN A CA 1
ATOM 595 C C . ASN A 1 79 ? 1.633 0.723 4.904 1.00 98.44 79 ASN A C 1
ATOM 597 O O . ASN A 1 79 ? 0.516 0.397 4.498 1.00 98.44 79 ASN A O 1
ATOM 601 N N . ASN A 1 80 ? 2.417 -0.133 5.566 1.00 98.25 80 ASN A N 1
ATOM 602 C CA . ASN A 1 80 ? 2.019 -1.520 5.811 1.00 98.25 80 ASN A CA 1
ATOM 603 C C . ASN A 1 80 ? 0.764 -1.595 6.679 1.00 98.25 80 ASN A C 1
ATOM 605 O O . ASN A 1 80 ? -0.138 -2.379 6.373 1.00 98.25 80 ASN A O 1
ATOM 609 N N . LEU A 1 81 ? 0.660 -0.753 7.715 1.00 98.50 81 LEU A N 1
ATOM 610 C CA . LEU A 1 81 ? -0.565 -0.693 8.508 1.00 98.50 81 LEU A CA 1
ATOM 611 C C . LEU A 1 81 ? -1.739 -0.120 7.727 1.00 98.50 81 LEU A C 1
ATOM 613 O O . LEU A 1 81 ? -2.848 -0.640 7.865 1.00 98.50 81 LEU A O 1
ATOM 617 N N . SER A 1 82 ? -1.522 0.863 6.857 1.00 98.56 82 SER A N 1
ATOM 618 C CA . SER A 1 82 ? -2.591 1.356 5.993 1.00 98.56 82 SER A CA 1
ATOM 619 C C . SER A 1 82 ? -3.113 0.286 5.031 1.00 98.56 82 SER A C 1
ATOM 621 O O . SER A 1 82 ? -4.322 0.201 4.817 1.00 98.56 82 SER A O 1
ATOM 623 N N . ILE A 1 83 ? -2.245 -0.589 4.510 1.00 98.38 83 ILE A N 1
ATOM 624 C CA . ILE A 1 83 ? -2.638 -1.713 3.644 1.00 98.38 83 ILE A CA 1
ATOM 625 C C . ILE A 1 83 ? -3.497 -2.726 4.408 1.00 98.38 83 ILE A C 1
ATOM 627 O O . ILE A 1 83 ? -4.582 -3.073 3.942 1.00 98.38 83 ILE A O 1
ATOM 631 N N . VAL A 1 84 ? -3.050 -3.198 5.579 1.00 98.25 84 VAL A N 1
ATOM 632 C CA . VAL A 1 84 ? -3.766 -4.272 6.302 1.00 98.25 84 VAL A CA 1
ATOM 633 C C . VAL A 1 84 ? -5.026 -3.787 7.015 1.00 98.25 84 VAL A C 1
ATOM 635 O O . VAL A 1 84 ? -5.938 -4.576 7.250 1.00 98.25 84 VAL A O 1
ATOM 638 N N . THR A 1 85 ? -5.104 -2.497 7.347 1.00 98.44 85 THR A N 1
ATOM 639 C CA . THR A 1 85 ? -6.305 -1.898 7.951 1.00 98.44 85 THR A CA 1
ATOM 640 C C . THR A 1 85 ? -7.253 -1.304 6.907 1.00 98.44 85 THR A C 1
ATOM 642 O O . THR A 1 85 ? -8.440 -1.118 7.181 1.00 98.44 85 THR A O 1
ATOM 645 N N . GLY A 1 86 ? -6.759 -0.997 5.707 1.00 98.19 86 GLY A N 1
ATOM 646 C CA . GLY A 1 86 ? -7.509 -0.266 4.692 1.00 98.19 86 GLY A CA 1
ATOM 647 C C . GLY A 1 86 ? -7.865 1.165 5.114 1.00 98.19 86 GLY A C 1
ATOM 648 O O . GLY A 1 86 ? -8.886 1.683 4.655 1.00 98.19 86 GLY A O 1
ATOM 649 N N . ALA A 1 87 ? -7.071 1.790 5.987 1.00 98.44 87 ALA A N 1
ATOM 650 C CA . ALA A 1 87 ? -7.318 3.118 6.552 1.00 98.44 87 ALA A CA 1
ATOM 651 C C . ALA A 1 87 ? -6.017 3.949 6.629 1.00 98.44 87 ALA A C 1
ATOM 653 O O . ALA A 1 87 ? -4.943 3.361 6.620 1.00 98.44 87 ALA A O 1
ATOM 654 N N . PRO A 1 88 ? -6.067 5.293 6.696 1.00 98.31 88 PRO A N 1
ATOM 655 C CA . PRO A 1 88 ? -4.865 6.127 6.828 1.00 98.31 88 PRO A CA 1
ATOM 656 C C . PRO A 1 88 ? -4.326 6.168 8.276 1.00 98.31 88 PRO A C 1
ATOM 658 O O . PRO A 1 88 ? -5.061 5.810 9.205 1.00 98.31 88 PRO A O 1
ATOM 661 N N . PRO A 1 89 ? -3.108 6.705 8.520 1.00 98.44 89 PRO A N 1
ATOM 662 C CA . PRO A 1 89 ? -2.535 6.831 9.866 1.00 98.44 89 PRO A CA 1
ATOM 663 C C . PRO A 1 89 ? -3.399 7.586 10.866 1.00 98.44 89 PRO A C 1
ATOM 665 O O . PRO A 1 89 ? -3.386 7.254 12.044 1.00 98.44 89 PRO A O 1
ATOM 668 N N . ALA A 1 90 ? -4.202 8.548 10.404 1.00 98.19 90 ALA A N 1
ATOM 669 C CA . ALA A 1 90 ? -5.165 9.254 11.248 1.00 98.19 90 ALA A CA 1
ATOM 670 C C . ALA A 1 90 ? -6.219 8.324 11.889 1.00 98.19 90 ALA A C 1
ATOM 672 O O . ALA A 1 90 ? -6.849 8.705 12.868 1.00 98.19 90 ALA A O 1
ATOM 673 N N . VAL A 1 91 ? -6.414 7.118 11.343 1.00 98.44 91 VAL A N 1
ATOM 674 C CA . VAL A 1 91 ? -7.332 6.099 11.870 1.00 98.44 91 VAL A CA 1
ATOM 675 C C . VAL A 1 91 ? -6.580 5.024 12.657 1.00 98.44 91 VAL A C 1
ATOM 677 O O . VAL A 1 91 ? -6.994 4.691 13.761 1.00 98.44 91 VAL A O 1
ATOM 680 N N . HIS A 1 92 ? -5.481 4.473 12.125 1.00 98.19 92 HIS A N 1
ATOM 681 C CA . HIS A 1 92 ? -4.758 3.367 12.782 1.00 98.19 92 HIS A CA 1
ATOM 682 C C . HIS A 1 92 ? -3.621 3.805 13.726 1.00 98.19 92 HIS A C 1
ATOM 684 O O . HIS A 1 92 ? -2.986 2.958 14.347 1.00 98.19 92 HIS A O 1
ATOM 690 N N . GLY A 1 93 ? -3.322 5.101 13.821 1.00 98.12 93 GLY A N 1
ATOM 691 C CA . GLY A 1 93 ? -2.405 5.698 14.803 1.00 98.12 93 GLY A CA 1
ATOM 692 C C . GLY A 1 93 ? -0.905 5.601 14.496 1.00 98.12 93 GLY A C 1
ATOM 693 O O . GLY A 1 93 ? -0.111 6.278 15.139 1.00 98.12 93 GLY A O 1
ATOM 694 N N . ILE A 1 94 ? -0.486 4.805 13.509 1.00 98.19 94 ILE A N 1
ATOM 695 C CA . ILE A 1 94 ? 0.940 4.606 13.187 1.00 98.19 94 ILE A CA 1
ATOM 696 C C . ILE A 1 94 ? 1.362 5.512 12.028 1.00 98.19 94 ILE A C 1
ATOM 698 O O . ILE A 1 94 ? 1.147 5.181 10.865 1.00 98.19 94 ILE A O 1
ATOM 702 N N . CYS A 1 95 ? 1.970 6.657 12.348 1.00 97.50 95 CYS A N 1
ATOM 703 C CA . CYS A 1 95 ? 2.472 7.644 11.379 1.00 97.50 95 CYS A CA 1
ATOM 704 C C . CYS A 1 95 ? 4.007 7.669 11.234 1.00 97.50 95 CYS A C 1
ATOM 706 O O . CYS A 1 95 ? 4.535 8.404 10.403 1.00 97.50 95 CYS A O 1
ATOM 708 N N . GLY A 1 96 ? 4.728 6.837 11.990 1.00 96.81 96 GLY A N 1
ATOM 709 C CA . GLY A 1 96 ? 6.183 6.709 11.939 1.00 96.81 96 GLY A CA 1
ATOM 710 C C . GLY A 1 96 ? 6.676 5.557 12.814 1.00 96.81 96 GLY A C 1
ATOM 711 O O . GLY A 1 96 ? 5.887 4.721 13.253 1.00 96.81 96 GLY A O 1
ATOM 712 N N . ASN A 1 97 ? 7.983 5.510 13.068 1.00 97.00 97 ASN A N 1
ATOM 713 C CA . ASN A 1 97 ? 8.589 4.479 13.922 1.00 97.00 97 ASN A CA 1
ATOM 714 C C . ASN A 1 97 ? 8.644 4.882 15.399 1.00 97.00 97 ASN A C 1
ATOM 716 O O . ASN A 1 97 ? 8.713 4.022 16.270 1.00 97.00 97 ASN A O 1
ATOM 720 N N . PHE A 1 98 ? 8.633 6.181 15.667 1.00 96.12 98 PHE A N 1
ATOM 721 C CA . PHE A 1 98 ? 8.635 6.779 16.992 1.00 96.12 98 PHE A CA 1
ATOM 722 C C . PHE A 1 98 ? 7.915 8.125 16.913 1.00 96.12 98 PHE A C 1
ATOM 724 O O . PHE A 1 98 ? 7.796 8.713 15.835 1.00 96.12 98 PHE A O 1
ATOM 731 N N . PHE A 1 99 ? 7.447 8.606 18.057 1.00 94.94 99 PHE A N 1
ATOM 732 C CA . PHE A 1 99 ? 6.933 9.959 18.225 1.00 94.94 99 PHE A CA 1
ATOM 733 C C . PHE A 1 99 ? 7.538 10.559 19.493 1.00 94.94 99 PHE A C 1
ATOM 735 O O . PHE A 1 99 ? 8.054 9.835 20.345 1.00 94.94 99 PHE A O 1
ATOM 742 N N . TYR A 1 100 ? 7.518 11.883 19.581 1.00 96.12 100 TYR A N 1
ATOM 743 C CA . TYR A 1 100 ? 7.936 12.597 20.777 1.00 96.12 100 TYR A CA 1
ATOM 744 C C . TYR A 1 100 ? 6.724 12.790 21.689 1.00 96.12 100 TYR A C 1
ATOM 746 O O . TYR A 1 100 ? 5.723 13.354 21.244 1.00 96.12 100 TYR A O 1
ATOM 754 N N . ASP A 1 101 ? 6.818 12.314 22.928 1.00 96.25 101 ASP A N 1
ATOM 755 C CA . ASP A 1 101 ? 5.846 12.598 23.981 1.00 96.25 101 ASP A CA 1
ATOM 756 C C . ASP A 1 101 ? 6.316 13.836 24.765 1.00 96.25 101 ASP A C 1
ATOM 758 O O . ASP A 1 101 ? 7.337 13.762 25.444 1.00 96.25 101 ASP A O 1
ATOM 762 N N . PRO A 1 102 ? 5.637 14.991 24.649 1.00 95.88 102 PRO A N 1
ATOM 763 C CA . PRO A 1 102 ? 6.047 16.209 25.339 1.00 95.88 102 PRO A CA 1
ATOM 764 C C . PRO A 1 102 ? 5.779 16.184 26.852 1.00 95.88 102 PRO A C 1
ATOM 766 O O . PRO A 1 102 ? 6.203 17.119 27.533 1.00 95.88 102 PRO A O 1
ATOM 769 N N . GLU A 1 103 ? 5.063 15.183 27.374 1.00 96.12 103 GLU A N 1
ATOM 770 C CA . GLU A 1 103 ? 4.754 15.056 28.805 1.00 96.12 103 GLU A CA 1
ATOM 771 C C . GLU A 1 103 ? 5.854 14.334 29.608 1.00 96.12 103 GLU A C 1
ATOM 773 O O . GLU A 1 103 ? 5.803 14.328 30.842 1.00 96.12 103 GLU A O 1
ATOM 778 N N . THR A 1 104 ? 6.864 13.770 28.933 1.00 77.88 104 THR A N 1
ATOM 779 C CA . THR A 1 104 ? 8.017 13.058 29.524 1.00 77.88 104 THR A CA 1
ATOM 780 C C . THR A 1 104 ? 9.346 13.635 29.062 1.00 77.88 104 THR A C 1
ATOM 782 O O . THR A 1 104 ? 10.264 13.740 29.906 1.00 77.88 104 THR A O 1
#